Protein AF-A0A0D3LS91-F1 (afdb_monomer)

Radius of gyration: 16.46 Å; Cα contacts (8 Å, |Δi|>4): 56; chains: 1; bounding box: 30×23×46 Å

Mean predicted aligned error: 4.52 Å

InterPro domains:
  IPR002124 Cytochrome c oxidase, subunit Vb [PF01215] (3-66)
  IPR002124 Cytochrome c oxidase, subunit Vb [PS51359] (1-67)
  IPR002124 Cytochrome c oxidase, subunit Vb [PTHR10122] (1-67)
  IPR036972 Cytochrome c oxidase, subunit Vb superfamily [G3DSA:2.60.11.10] (1-67)

Secondary structure (DSSP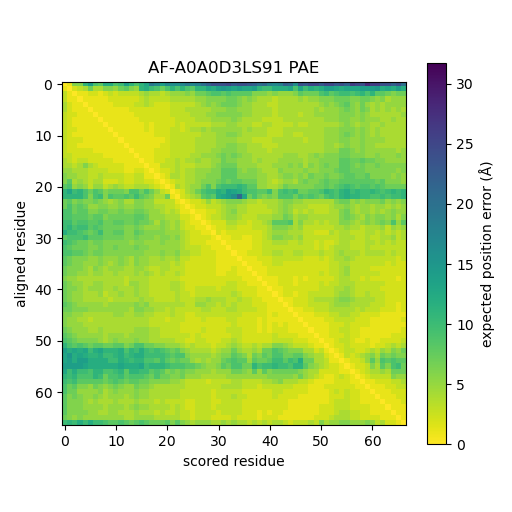, 8-state):
----HHHHHHHHHHHTT--SS--SPP-S--B-SSSBPP---SSS-EEEEEEESSGGGEEEEEEEEE-

Solvent-accessible surface area (backbone atoms only — not comparable to full-atom values): 4470 Å² total; per-residue (Å²): 134,94,62,59,70,70,63,30,50,40,53,55,24,50,76,73,74,43,70,69,69,83,78,69,78,91,81,75,70,78,49,46,96,92,53,60,59,81,80,88,62,98,53,82,53,43,83,43,76,44,48,58,45,82,76,91,52,45,50,79,71,47,73,43,81,47,110

Foldseek 3Di:
DPDDDPRVQQVVQVVVVHGSDPPDADDDACADPVGHRDDDDPDPKDWDWDQAHPDPRGHDTDIDIDD

Structure (mmCIF, N/CA/C/O backbone):
data_AF-A0A0D3LS91-F1
#
_entry.id   AF-A0A0D3LS91-F1
#
loop_
_atom_site.group_PDB
_atom_site.id
_atom_site.type_symbol
_atom_site.label_atom_id
_atom_site.label_alt_id
_atom_site.label_comp_id
_atom_site.label_asym_id
_atom_site.label_entity_id
_atom_site.label_seq_id
_atom_site.pdbx_PDB_ins_code
_atom_site.Cartn_x
_atom_site.Cartn_y
_atom_site.Cartn_z
_atom_site.occupancy
_atom_site.B_iso_or_equiv
_atom_site.auth_seq_id
_atom_site.auth_comp_id
_atom_site.auth_asym_id
_atom_site.auth_atom_id
_atom_site.pdbx_PDB_model_num
ATOM 1 N N . PRO A 1 1 ? -10.230 1.995 29.617 1.00 70.56 1 PRO A N 1
ATOM 2 C CA . PRO A 1 1 ? -9.508 3.233 29.222 1.00 70.56 1 PRO A CA 1
ATOM 3 C C . PRO A 1 1 ? -10.498 4.397 29.055 1.00 70.56 1 PRO A C 1
ATOM 5 O O . PRO A 1 1 ? -11.633 4.140 28.672 1.00 70.56 1 PRO A O 1
ATOM 8 N N . ILE A 1 2 ? -10.101 5.643 29.345 1.00 91.38 2 ILE A N 1
ATOM 9 C CA . ILE A 1 2 ? -10.890 6.859 29.028 1.00 91.38 2 ILE A CA 1
ATOM 10 C C . ILE A 1 2 ? -10.374 7.436 27.692 1.00 91.38 2 ILE A C 1
ATOM 12 O O . ILE A 1 2 ? -10.149 8.635 27.556 1.00 91.38 2 ILE A O 1
ATOM 16 N N . ALA A 1 3 ? -10.086 6.553 26.730 1.00 95.44 3 ALA A N 1
ATOM 17 C CA . ALA A 1 3 ? -9.592 6.939 25.412 1.00 95.44 3 ALA A CA 1
ATOM 18 C C . ALA A 1 3 ? -10.725 7.592 24.607 1.00 95.44 3 ALA A C 1
ATOM 20 O O . ALA A 1 3 ? -11.893 7.212 24.739 1.00 95.44 3 ALA A O 1
ATOM 21 N N . THR A 1 4 ? -10.392 8.575 23.770 1.00 96.00 4 THR A N 1
ATOM 22 C CA . THR A 1 4 ? -11.351 9.277 22.896 1.00 96.00 4 THR A CA 1
ATOM 23 C C . THR A 1 4 ? -10.734 9.542 21.522 1.00 96.00 4 THR A C 1
ATOM 25 O O . THR A 1 4 ? -9.529 9.389 21.341 1.00 96.00 4 THR A O 1
ATOM 28 N N . GLY A 1 5 ? -11.552 9.930 20.538 1.00 95.69 5 GLY A N 1
ATOM 29 C CA . GLY A 1 5 ? -11.072 10.196 19.177 1.00 95.69 5 GLY A CA 1
ATOM 30 C C . GLY A 1 5 ? -10.443 8.960 18.525 1.00 95.69 5 GLY A C 1
ATOM 31 O O . GLY A 1 5 ? -10.898 7.843 18.766 1.00 95.69 5 GLY A O 1
ATOM 32 N N . HIS A 1 6 ? -9.385 9.162 17.731 1.00 94.62 6 HIS A N 1
ATOM 33 C CA . HIS A 1 6 ? -8.713 8.079 17.002 1.00 94.62 6 HIS A CA 1
ATOM 34 C C . HIS A 1 6 ? -8.139 6.992 17.917 1.00 94.62 6 HIS A C 1
ATOM 36 O O . HIS A 1 6 ? -8.198 5.825 17.554 1.00 94.62 6 HIS A O 1
ATOM 42 N N . GLU A 1 7 ? -7.659 7.352 19.113 1.00 94.31 7 GLU A N 1
ATOM 43 C CA . GLU A 1 7 ? -7.155 6.373 20.088 1.00 94.31 7 GLU A CA 1
ATOM 44 C C . GLU A 1 7 ? -8.262 5.392 20.500 1.00 94.31 7 GLU A C 1
ATOM 46 O O . GLU A 1 7 ? -8.037 4.190 20.592 1.00 94.31 7 GLU A O 1
ATOM 51 N N . ARG A 1 8 ? -9.492 5.886 20.706 1.00 95.38 8 ARG A N 1
ATOM 52 C CA . ARG A 1 8 ? -10.629 5.011 21.012 1.00 95.38 8 ARG A CA 1
ATOM 53 C C . ARG A 1 8 ? -11.007 4.141 19.818 1.00 95.38 8 ARG A C 1
ATOM 55 O O . ARG A 1 8 ? -11.243 2.956 20.008 1.00 95.38 8 ARG A O 1
ATOM 62 N N . GLU A 1 9 ? -11.065 4.725 18.621 1.00 95.06 9 GLU A N 1
ATOM 63 C CA . GLU A 1 9 ? -11.421 3.996 17.395 1.00 95.06 9 GLU A CA 1
ATOM 64 C C . GLU A 1 9 ? -10.442 2.854 17.092 1.00 95.06 9 GLU A C 1
ATOM 66 O O . GLU A 1 9 ? -10.856 1.793 16.632 1.00 95.06 9 GLU A O 1
ATOM 71 N N . GLU A 1 10 ? -9.152 3.062 17.352 1.00 94.12 10 GLU A N 1
ATOM 72 C CA . GLU A 1 10 ? -8.119 2.042 17.181 1.00 94.12 10 GLU A CA 1
ATOM 73 C C . GLU A 1 10 ? -8.290 0.902 18.195 1.00 94.12 10 GLU A C 1
ATOM 75 O O . GLU A 1 10 ? -8.374 -0.256 17.792 1.00 94.12 10 GLU A O 1
ATOM 80 N N . ILE A 1 11 ? -8.475 1.226 19.482 1.00 94.12 11 ILE A N 1
ATOM 81 C CA . ILE A 1 11 ? -8.720 0.231 20.541 1.00 94.12 11 ILE A CA 1
ATOM 82 C C . ILE A 1 11 ? -10.000 -0.578 20.271 1.00 94.12 11 ILE A C 1
ATOM 84 O O . ILE A 1 11 ? -10.015 -1.792 20.467 1.00 94.12 11 ILE A O 1
ATOM 88 N N . GLU A 1 12 ? -11.088 0.070 19.846 1.00 95.19 12 GLU A N 1
ATOM 89 C CA . GLU A 1 12 ? -12.354 -0.607 19.527 1.00 95.19 12 GLU A CA 1
ATOM 90 C C . GLU A 1 12 ? -12.182 -1.594 18.360 1.00 95.19 12 GLU A C 1
ATOM 92 O O . GLU A 1 12 ? -12.627 -2.736 18.465 1.00 95.19 12 GLU A O 1
ATOM 97 N N . ALA A 1 13 ? -11.469 -1.206 17.296 1.00 94.94 13 ALA A N 1
ATOM 98 C CA . ALA A 1 13 ? -11.188 -2.101 16.173 1.00 94.94 13 ALA A CA 1
ATOM 99 C C . ALA A 1 13 ? -10.296 -3.285 16.580 1.00 94.94 13 ALA A C 1
ATOM 101 O O . ALA A 1 13 ? -10.580 -4.422 16.200 1.00 94.94 13 ALA A O 1
ATOM 102 N N . GLU A 1 14 ? -9.262 -3.050 17.394 1.00 93.88 14 GLU A N 1
ATOM 103 C CA . GLU A 1 14 ? -8.386 -4.114 17.897 1.00 93.88 14 GLU A CA 1
ATOM 104 C C . GLU A 1 14 ? -9.153 -5.147 18.734 1.00 93.88 14 GLU A C 1
ATOM 106 O O . GLU A 1 14 ? -8.913 -6.349 18.600 1.00 93.88 14 GLU A O 1
ATOM 111 N N . LEU A 1 15 ? -10.112 -4.704 19.555 1.00 94.94 15 LEU A N 1
ATOM 112 C CA . LEU A 1 15 ? -10.989 -5.597 20.322 1.00 94.94 15 LEU A CA 1
ATOM 113 C C . LEU A 1 15 ? -11.879 -6.465 19.419 1.00 94.94 15 LEU A C 1
ATOM 115 O O . LEU A 1 15 ? -12.194 -7.599 19.781 1.00 94.94 15 LEU A O 1
ATOM 119 N N . GLU A 1 16 ? -12.255 -5.959 18.245 1.00 95.69 16 GLU A N 1
ATOM 120 C CA . GLU A 1 16 ? -12.977 -6.703 17.204 1.00 95.69 16 GLU A CA 1
ATOM 121 C C . GLU A 1 16 ? -12.048 -7.534 16.296 1.00 95.69 16 GLU A C 1
ATOM 123 O O . GLU A 1 16 ? -12.521 -8.230 15.395 1.00 95.69 16 GLU A O 1
ATOM 128 N N . GLY A 1 17 ? -10.729 -7.491 16.521 1.00 94.06 17 GLY A N 1
ATOM 129 C CA . GLY A 1 17 ? -9.732 -8.178 15.698 1.00 94.06 17 GLY A CA 1
ATOM 130 C C . GLY A 1 17 ? -9.531 -7.550 14.315 1.00 94.06 17 GLY A C 1
ATOM 131 O O . GLY A 1 17 ? -9.067 -8.224 13.396 1.00 94.06 17 GLY A O 1
ATOM 132 N N . GLN A 1 18 ? -9.893 -6.279 14.150 1.00 91.81 18 GLN A N 1
ATOM 133 C CA . GLN A 1 18 ? -9.761 -5.516 12.911 1.00 91.81 18 GLN A CA 1
ATOM 134 C C . GLN A 1 18 ? -8.707 -4.413 13.064 1.00 91.81 18 GLN A C 1
ATOM 136 O O . GLN A 1 18 ? -8.419 -3.947 14.163 1.00 91.81 18 GLN A O 1
ATOM 141 N N . LYS A 1 19 ? -8.140 -3.950 11.947 1.00 89.81 19 LYS A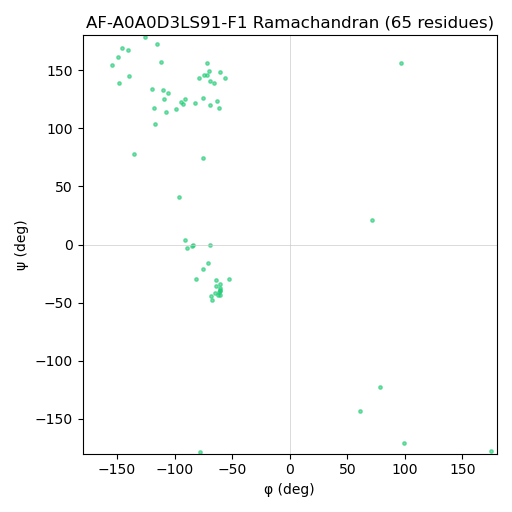 N 1
ATOM 142 C CA . LYS A 1 19 ? -7.268 -2.767 11.930 1.00 89.81 19 LYS A CA 1
ATOM 143 C C . LYS A 1 19 ? -8.070 -1.555 11.477 1.00 89.81 19 LYS A C 1
ATOM 145 O O . LYS A 1 19 ? -8.523 -1.510 10.336 1.00 89.81 19 LYS A O 1
ATOM 150 N N . ARG A 1 20 ? -8.228 -0.555 12.352 1.00 88.94 20 ARG A N 1
ATOM 151 C CA . ARG A 1 20 ? -8.961 0.685 12.035 1.00 88.94 20 ARG A CA 1
ATOM 152 C C . ARG A 1 20 ? -8.340 1.450 10.866 1.00 88.94 20 ARG A C 1
ATOM 154 O O . ARG A 1 20 ? -9.066 2.016 10.042 1.00 88.94 20 ARG A O 1
ATOM 161 N N . PHE A 1 21 ? -7.011 1.480 10.829 1.00 83.25 21 PHE A N 1
ATOM 162 C CA . PHE A 1 21 ? -6.210 2.085 9.776 1.00 83.25 21 PHE A CA 1
ATOM 163 C C . PHE A 1 21 ? -5.387 0.982 9.112 1.00 83.25 21 PHE A C 1
ATOM 165 O O . PHE A 1 21 ? -4.398 0.511 9.667 1.00 83.25 21 PHE A O 1
ATOM 172 N N . ASP A 1 22 ? -5.814 0.556 7.926 1.00 75.75 22 ASP A N 1
ATOM 173 C CA . ASP A 1 22 ? -5.087 -0.420 7.112 1.00 75.75 22 ASP A CA 1
ATOM 174 C C . ASP A 1 22 ? -3.875 0.253 6.443 1.00 75.75 22 ASP A C 1
ATOM 176 O O . ASP A 1 22 ? -3.906 0.654 5.278 1.00 75.75 22 ASP A O 1
ATOM 180 N N . MET A 1 23 ? -2.843 0.509 7.252 1.00 74.38 23 MET A N 1
ATOM 181 C CA . MET A 1 23 ? -1.615 1.199 6.842 1.00 74.38 23 MET A CA 1
ATOM 182 C C . MET A 1 23 ? -0.540 0.252 6.309 1.00 74.38 23 MET A C 1
ATOM 184 O O . MET A 1 23 ? 0.524 0.717 5.896 1.00 74.38 23 MET A O 1
ATOM 188 N N . ASP A 1 24 ? -0.788 -1.055 6.335 1.00 85.69 24 ASP A N 1
ATOM 189 C CA . ASP A 1 24 ? 0.197 -2.023 5.882 1.00 85.69 24 ASP A CA 1
ATOM 190 C C . ASP A 1 24 ? 0.363 -1.954 4.359 1.00 85.69 24 ASP A C 1
ATOM 192 O O . ASP A 1 24 ? -0.553 -1.615 3.598 1.00 85.69 24 ASP A O 1
ATOM 196 N N . ALA A 1 25 ? 1.573 -2.271 3.902 1.00 85.94 25 ALA A N 1
ATOM 197 C CA . ALA A 1 25 ? 1.813 -2.454 2.482 1.00 85.94 25 ALA A CA 1
ATOM 198 C C . ALA A 1 25 ? 1.031 -3.687 1.990 1.00 85.94 25 ALA A C 1
ATOM 200 O O . ALA A 1 25 ? 1.010 -4.709 2.682 1.00 85.94 25 ALA A O 1
ATOM 201 N N . PRO A 1 26 ? 0.401 -3.627 0.804 1.00 86.56 26 PRO A N 1
ATOM 202 C CA . PRO A 1 26 ? -0.219 -4.805 0.223 1.00 86.56 26 PRO A CA 1
ATOM 203 C C . PRO A 1 26 ? 0.862 -5.854 -0.059 1.00 86.56 26 PRO A C 1
ATOM 205 O O . PRO A 1 26 ? 1.819 -5.589 -0.784 1.00 86.56 26 PRO A O 1
ATOM 208 N N . CYS A 1 27 ? 0.689 -7.045 0.511 1.00 84.19 27 CYS A N 1
ATOM 209 C CA . CYS A 1 27 ? 1.577 -8.185 0.312 1.00 84.19 27 CYS A CA 1
ATOM 210 C C . CYS A 1 27 ? 0.860 -9.257 -0.510 1.00 84.19 27 CYS A C 1
ATOM 212 O O . CYS A 1 27 ? -0.283 -9.617 -0.224 1.00 84.19 27 CYS A O 1
ATOM 214 N N . GLY A 1 28 ? 1.535 -9.790 -1.521 1.00 85.00 28 GLY A N 1
ATOM 215 C CA . GLY A 1 28 ? 0.985 -10.803 -2.410 1.00 85.00 28 GLY A CA 1
ATOM 216 C C . GLY A 1 28 ? 1.950 -11.129 -3.547 1.00 85.00 28 GLY A C 1
ATOM 217 O O . GLY A 1 28 ? 3.051 -10.581 -3.585 1.00 85.00 28 GLY A O 1
ATOM 218 N N . PRO A 1 29 ? 1.559 -12.014 -4.477 1.00 88.88 29 PRO A N 1
ATOM 219 C CA . PRO A 1 29 ? 2.349 -12.250 -5.678 1.00 88.88 29 PRO A CA 1
ATOM 220 C C . PRO A 1 29 ? 2.485 -10.950 -6.484 1.00 88.88 29 PRO A C 1
ATOM 222 O O . PRO A 1 29 ? 1.553 -10.146 -6.517 1.00 88.88 29 PRO A O 1
ATOM 225 N N . PHE A 1 30 ? 3.607 -10.782 -7.189 1.00 89.81 30 PHE A N 1
ATOM 226 C CA . PHE A 1 30 ? 3.877 -9.605 -8.033 1.00 89.81 30 PHE A CA 1
ATOM 227 C C . PHE A 1 30 ? 2.752 -9.315 -9.048 1.00 89.81 30 PHE A C 1
ATOM 229 O O . PHE A 1 30 ? 2.462 -8.167 -9.378 1.00 89.81 30 PHE A O 1
ATOM 236 N N . GLY A 1 31 ? 2.066 -10.373 -9.483 1.00 91.06 31 GLY A N 1
ATOM 237 C CA . GLY A 1 31 ? 0.922 -10.315 -10.378 1.00 91.06 31 GLY A CA 1
ATOM 238 C C . GLY A 1 31 ? 1.303 -10.547 -11.837 1.00 91.06 31 GLY A C 1
ATOM 239 O O . GLY A 1 31 ? 2.439 -10.352 -12.261 1.00 91.06 31 GLY A O 1
ATOM 240 N N . THR A 1 32 ? 0.326 -10.992 -12.616 1.00 92.25 32 THR A N 1
ATOM 241 C CA . THR A 1 32 ? 0.418 -11.139 -14.071 1.00 92.25 32 THR A CA 1
ATOM 242 C C . THR A 1 32 ? -0.725 -10.387 -14.739 1.00 92.25 32 THR A C 1
ATOM 244 O O . THR A 1 32 ? -1.589 -9.809 -14.079 1.00 92.25 32 THR A O 1
ATOM 247 N N . LYS A 1 33 ? -0.768 -10.407 -16.071 1.00 93.94 33 LYS A N 1
ATOM 248 C CA . LYS A 1 33 ? -1.880 -9.813 -16.813 1.00 93.94 33 LYS A CA 1
ATOM 249 C C . LYS A 1 33 ? -3.209 -10.525 -16.530 1.00 93.94 33 LYS A C 1
ATOM 251 O O . LYS A 1 33 ? -4.250 -9.879 -16.486 1.00 93.94 33 LYS A O 1
ATOM 256 N N . GLU A 1 34 ? -3.172 -11.841 -16.342 1.00 96.94 34 GLU A N 1
ATOM 257 C CA . GLU A 1 34 ? -4.339 -12.675 -16.046 1.00 96.94 34 GLU A CA 1
ATOM 258 C C . GLU A 1 34 ? -4.718 -12.640 -14.557 1.00 96.94 34 GLU A C 1
ATOM 260 O O . GLU A 1 34 ? -5.893 -12.786 -14.225 1.00 96.94 34 GLU A O 1
ATOM 265 N N . ALA A 1 35 ? -3.739 -12.435 -13.668 1.00 94.88 35 ALA A N 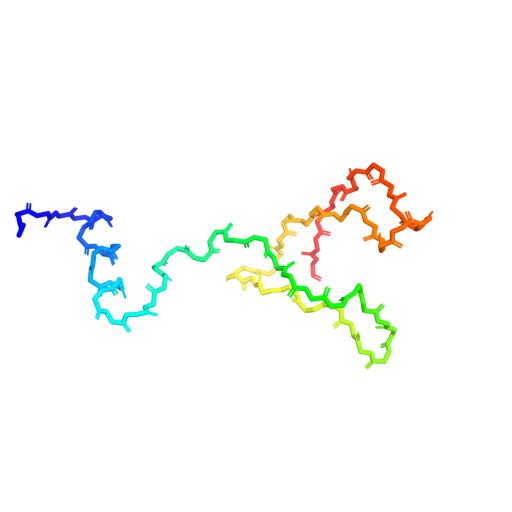1
ATOM 266 C CA . ALA A 1 35 ? -3.915 -12.383 -12.218 1.00 94.88 35 ALA A CA 1
ATOM 267 C C . ALA A 1 35 ? -3.128 -11.199 -11.617 1.00 94.88 35 ALA A C 1
ATOM 269 O O . ALA A 1 35 ? -2.033 -11.399 -11.085 1.00 94.88 35 ALA A O 1
ATOM 270 N N . PRO A 1 36 ? -3.634 -9.957 -11.732 1.00 94.62 36 PRO A N 1
ATOM 271 C CA . PRO A 1 36 ? -2.897 -8.762 -11.326 1.00 94.62 36 PRO A 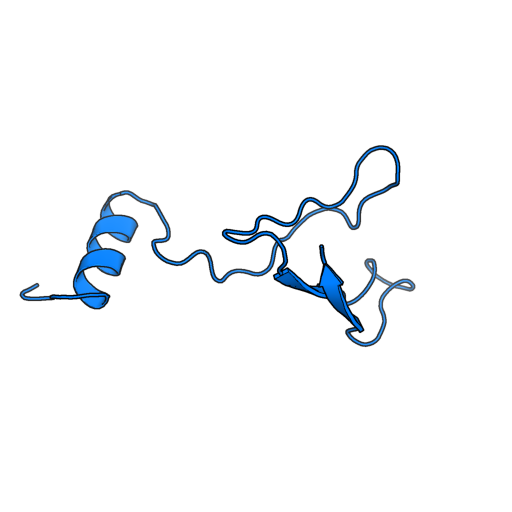CA 1
ATOM 272 C C . PRO A 1 36 ? -2.777 -8.631 -9.804 1.00 94.62 36 PRO A C 1
ATOM 274 O O . PRO A 1 36 ? -3.626 -9.117 -9.054 1.00 94.62 36 PRO A O 1
ATOM 277 N N . ALA A 1 37 ? -1.760 -7.896 -9.348 1.00 93.38 37 ALA A N 1
ATOM 278 C CA . ALA A 1 37 ? -1.691 -7.434 -7.967 1.00 93.38 37 ALA A CA 1
ATOM 279 C C . ALA A 1 37 ? -2.779 -6.375 -7.721 1.00 93.38 37 ALA A C 1
ATOM 281 O O . ALA A 1 37 ? -2.822 -5.335 -8.382 1.00 93.38 37 ALA A O 1
ATOM 282 N N . VAL A 1 38 ? -3.685 -6.648 -6.781 1.00 91.44 38 VAL A N 1
ATOM 283 C CA . VAL A 1 38 ? -4.829 -5.775 -6.486 1.00 91.44 38 VAL A CA 1
ATOM 284 C C . VAL A 1 38 ? -4.467 -4.798 -5.373 1.00 91.44 38 VAL A C 1
ATOM 286 O O . VAL A 1 38 ? -4.174 -5.205 -4.251 1.00 91.44 38 VAL A O 1
ATOM 289 N N . ILE A 1 39 ? -4.547 -3.501 -5.670 1.00 92.19 39 ILE A N 1
ATOM 290 C CA . ILE A 1 39 ? -4.281 -2.424 -4.714 1.00 92.19 39 ILE A CA 1
ATOM 291 C C . ILE A 1 39 ? -5.602 -1.766 -4.323 1.00 92.19 39 ILE A C 1
ATOM 293 O O . ILE A 1 39 ? -6.255 -1.126 -5.144 1.00 92.19 39 ILE A O 1
ATOM 297 N N . GLN A 1 40 ? -5.994 -1.903 -3.056 1.00 90.69 40 GLN A N 1
ATOM 298 C CA . GLN A 1 40 ? -7.211 -1.270 -2.548 1.00 90.69 40 GLN A CA 1
ATOM 299 C C . GLN A 1 40 ? -7.012 0.237 -2.364 1.00 90.69 40 GLN A C 1
ATOM 301 O O . GLN A 1 40 ? -5.929 0.692 -1.992 1.00 90.69 40 GLN A O 1
ATOM 306 N N . SER A 1 41 ? -8.055 1.028 -2.597 1.00 91.00 41 SER A N 1
ATOM 307 C CA . SER A 1 41 ? -8.023 2.478 -2.408 1.00 91.00 41 SER A CA 1
ATOM 308 C C . SER A 1 41 ? -9.395 2.990 -1.986 1.00 91.00 41 SER A C 1
ATOM 310 O O . SER A 1 41 ? -10.413 2.573 -2.529 1.00 91.00 41 SER A O 1
ATOM 312 N N . TYR A 1 42 ? -9.418 3.930 -1.041 1.00 91.44 42 TYR A N 1
ATOM 313 C CA . TYR A 1 42 ? -10.640 4.650 -0.665 1.00 91.44 42 TYR A CA 1
ATOM 314 C C . TYR A 1 42 ? -11.039 5.713 -1.699 1.00 91.44 42 TYR A C 1
ATOM 316 O O . TYR A 1 42 ? -12.194 6.129 -1.745 1.00 91.44 42 TYR A O 1
ATOM 324 N N . TYR A 1 43 ? -10.088 6.161 -2.522 1.00 93.56 43 TYR A N 1
ATOM 325 C CA . TYR A 1 43 ? -10.286 7.167 -3.566 1.00 93.56 43 TYR A CA 1
ATOM 326 C C . TYR A 1 43 ? -10.054 6.568 -4.954 1.00 93.56 43 TYR A C 1
ATOM 328 O O . TYR A 1 43 ? -9.536 5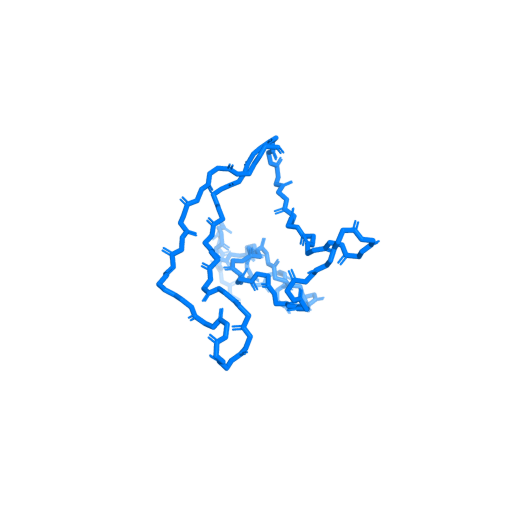.463 -5.091 1.00 93.56 43 TYR A O 1
ATOM 336 N N . ASN A 1 44 ? -10.360 7.339 -5.996 1.00 96.06 44 ASN A N 1
ATOM 337 C CA . ASN A 1 44 ? -10.157 6.952 -7.394 1.00 96.06 44 ASN A CA 1
ATOM 338 C C . ASN A 1 44 ? -8.683 6.860 -7.828 1.00 96.06 44 ASN A C 1
ATOM 340 O O . ASN A 1 44 ? -8.430 6.606 -8.993 1.00 96.06 44 ASN A O 1
ATOM 344 N N . LYS A 1 45 ? -7.724 7.139 -6.937 1.00 94.94 45 LYS A N 1
ATOM 345 C CA . LYS A 1 45 ? -6.294 6.935 -7.180 1.00 94.94 45 LYS A CA 1
ATOM 346 C C . LYS A 1 45 ? -5.521 6.736 -5.877 1.00 94.94 45 LYS A C 1
ATOM 348 O O . LYS A 1 45 ? -5.932 7.262 -4.839 1.0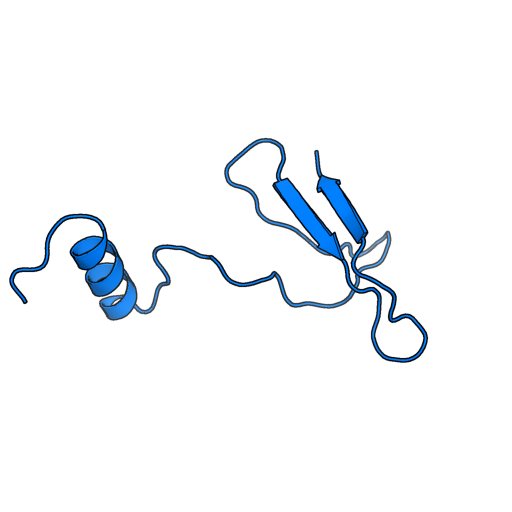0 94.94 45 LYS A O 1
ATOM 353 N N . ARG A 1 46 ? -4.381 6.040 -5.933 1.00 93.56 46 ARG A N 1
ATOM 354 C CA . ARG A 1 46 ? -3.472 5.803 -4.791 1.00 93.56 46 ARG A CA 1
ATOM 355 C C . ARG A 1 46 ? -2.011 5.917 -5.228 1.00 93.56 46 ARG A C 1
ATOM 357 O O . ARG A 1 46 ? -1.663 5.537 -6.341 1.00 93.56 46 ARG A O 1
ATOM 364 N N . ILE A 1 47 ? -1.150 6.437 -4.352 1.00 94.81 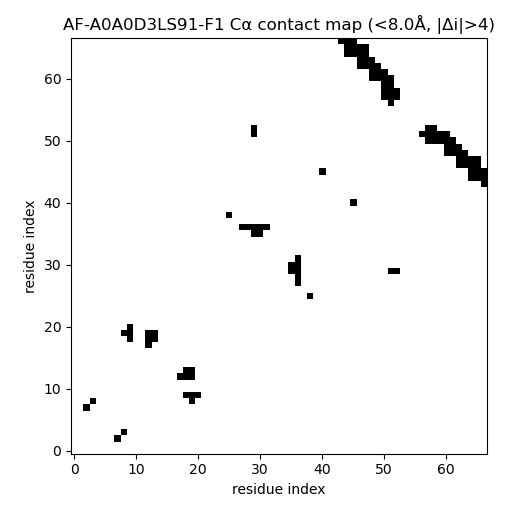47 ILE A N 1
ATOM 365 C CA . ILE A 1 47 ? 0.305 6.374 -4.554 1.00 94.81 47 ILE A CA 1
ATOM 366 C C . ILE A 1 47 ? 0.762 4.944 -4.259 1.00 94.81 47 ILE A C 1
ATOM 368 O O . ILE A 1 47 ? 0.484 4.424 -3.176 1.00 94.81 47 ILE A O 1
ATOM 372 N N . VAL A 1 48 ? 1.462 4.329 -5.207 1.00 94.44 48 VAL A N 1
ATOM 373 C CA . VAL A 1 48 ? 1.980 2.962 -5.103 1.00 94.44 48 VAL A CA 1
ATOM 374 C C . VAL A 1 48 ? 3.498 2.992 -5.219 1.00 94.44 48 VAL A C 1
ATOM 376 O O . VAL A 1 48 ? 4.041 3.667 -6.092 1.00 94.44 48 VAL A O 1
ATOM 379 N N . GLY A 1 49 ? 4.166 2.273 -4.316 1.00 94.38 49 GLY A N 1
ATOM 380 C CA . GLY A 1 49 ? 5.595 1.985 -4.379 1.00 94.38 49 GLY A CA 1
ATOM 381 C C . GLY A 1 49 ? 5.795 0.511 -4.701 1.00 94.38 49 GLY A C 1
ATOM 382 O O . GLY A 1 49 ? 5.252 -0.338 -3.997 1.00 94.38 49 GLY A O 1
ATOM 383 N N . CYS A 1 50 ? 6.546 0.209 -5.758 1.00 94.00 50 CYS A N 1
ATOM 384 C CA . CYS A 1 50 ? 6.848 -1.159 -6.172 1.00 94.00 50 CYS A CA 1
ATOM 385 C C . CYS A 1 50 ? 8.364 -1.412 -6.094 1.00 94.00 50 CYS A C 1
ATOM 387 O O . CYS A 1 50 ? 9.103 -0.722 -6.803 1.00 94.00 50 CYS A O 1
ATOM 389 N N . PRO A 1 51 ? 8.834 -2.354 -5.252 1.00 93.50 51 PRO A N 1
ATOM 390 C CA . PRO A 1 51 ? 10.246 -2.741 -5.169 1.00 93.50 51 PRO A CA 1
ATOM 391 C C . PRO A 1 51 ? 10.664 -3.808 -6.202 1.00 93.50 51 PRO A C 1
ATOM 393 O O . PRO A 1 51 ? 11.821 -4.204 -6.217 1.00 93.50 51 PRO A O 1
ATOM 396 N N . GLY A 1 52 ? 9.749 -4.295 -7.044 1.00 91.31 52 GLY A N 1
ATOM 397 C CA . GLY A 1 52 ? 10.032 -5.370 -8.003 1.00 91.31 52 GLY A CA 1
ATOM 398 C C . GLY A 1 52 ? 9.568 -6.752 -7.546 1.00 91.31 52 GLY A C 1
ATOM 399 O O . GLY A 1 52 ? 8.793 -6.874 -6.593 1.00 91.31 52 GLY A O 1
ATOM 400 N N . GLY A 1 53 ? 9.977 -7.775 -8.299 1.00 87.00 53 GLY A N 1
ATOM 401 C CA . GLY A 1 53 ? 9.751 -9.186 -7.964 1.00 87.00 53 GLY A CA 1
ATOM 402 C C . GLY A 1 53 ? 10.732 -9.674 -6.895 1.00 87.00 53 GLY A C 1
ATOM 403 O O . GLY A 1 53 ? 11.541 -8.898 -6.414 1.00 87.00 53 GLY A O 1
ATOM 404 N N . GLU A 1 54 ? 10.673 -10.949 -6.511 1.00 84.38 54 GLU A N 1
ATOM 405 C CA . GLU A 1 54 ? 11.658 -11.530 -5.583 1.00 84.38 54 GLU A CA 1
ATOM 406 C C . GLU A 1 54 ? 12.977 -11.864 -6.308 1.00 84.38 54 GLU A C 1
ATOM 408 O O . GLU A 1 54 ? 12.967 -12.360 -7.436 1.00 84.38 54 GLU A O 1
ATOM 413 N N . GLY A 1 55 ? 14.121 -11.680 -5.641 1.00 85.50 55 GLY A N 1
ATOM 414 C CA . GLY A 1 55 ? 15.420 -12.133 -6.148 1.00 85.50 55 GLY A CA 1
ATOM 415 C C . GLY A 1 55 ? 16.018 -11.221 -7.223 1.00 85.50 55 GLY A C 1
ATOM 416 O O . GLY A 1 55 ? 16.280 -10.052 -6.968 1.00 85.50 55 GLY A O 1
ATOM 417 N N . GLU A 1 56 ? 16.306 -11.758 -8.413 1.00 83.88 56 GLU A N 1
ATOM 418 C CA . GLU A 1 56 ? 16.965 -10.993 -9.492 1.00 83.88 56 GLU A CA 1
ATOM 419 C C . GLU A 1 56 ? 16.056 -9.928 -10.131 1.00 83.88 56 GLU A C 1
ATOM 421 O O . GLU A 1 56 ? 16.557 -9.026 -10.800 1.00 83.88 56 GLU A O 1
ATOM 426 N N . ASP A 1 57 ? 14.742 -10.014 -9.899 1.00 85.38 57 ASP A N 1
ATOM 427 C CA . ASP A 1 57 ? 13.743 -9.051 -10.377 1.00 85.38 57 ASP A CA 1
ATOM 428 C C . ASP A 1 57 ? 13.479 -7.904 -9.373 1.00 85.38 57 ASP A C 1
ATOM 430 O O . ASP A 1 57 ? 12.605 -7.061 -9.612 1.00 85.38 57 ASP A O 1
ATOM 434 N N . GLU A 1 58 ? 14.214 -7.860 -8.252 1.00 92.62 58 GLU A N 1
ATOM 435 C CA . GLU A 1 58 ? 14.204 -6.732 -7.312 1.00 92.62 58 GLU A CA 1
ATOM 436 C C . GLU A 1 58 ? 14.858 -5.496 -7.944 1.00 92.62 58 GLU A C 1
ATOM 438 O O . GLU A 1 58 ? 15.879 -5.568 -8.633 1.00 92.62 58 GLU A O 1
ATOM 443 N N . HIS A 1 59 ? 14.283 -4.325 -7.689 1.00 93.12 59 HIS A N 1
ATOM 444 C CA . HIS A 1 59 ? 14.792 -3.051 -8.179 1.00 93.12 59 HIS A CA 1
ATOM 445 C C . HIS A 1 59 ? 14.544 -1.917 -7.175 1.00 93.12 59 HIS A C 1
ATOM 447 O O . HIS A 1 59 ? 13.782 -2.048 -6.217 1.00 93.12 59 HIS A O 1
ATOM 453 N N . ASP A 1 60 ? 15.166 -0.757 -7.405 1.00 95.62 60 ASP A N 1
ATOM 454 C CA . ASP A 1 60 ? 14.886 0.438 -6.604 1.00 95.62 60 ASP A CA 1
ATOM 455 C C . ASP A 1 60 ? 13.394 0.783 -6.648 1.00 95.62 60 ASP A C 1
ATOM 457 O O . ASP A 1 60 ? 12.733 0.632 -7.680 1.00 95.62 60 ASP A O 1
ATOM 461 N N . VAL A 1 61 ? 12.854 1.265 -5.526 1.00 95.00 61 VAL A N 1
ATOM 462 C CA . VAL A 1 61 ? 11.411 1.495 -5.406 1.00 95.00 61 VAL A CA 1
ATOM 463 C C . VAL A 1 61 ? 10.945 2.519 -6.435 1.00 95.00 61 VAL A C 1
ATOM 465 O O . VAL A 1 61 ? 11.318 3.695 -6.390 1.00 95.00 61 VAL A O 1
ATOM 468 N N . VAL A 1 62 ? 10.063 2.075 -7.326 1.00 95.88 62 VAL A N 1
ATOM 469 C CA . VAL A 1 62 ? 9.396 2.950 -8.286 1.00 95.88 62 VAL A CA 1
ATOM 470 C C . VAL A 1 62 ? 8.093 3.438 -7.672 1.00 95.88 62 VAL A C 1
ATOM 472 O O . VAL A 1 62 ? 7.248 2.639 -7.269 1.00 95.88 62 VAL A O 1
ATOM 475 N N . TRP A 1 63 ? 7.928 4.759 -7.627 1.00 96.50 63 TRP A N 1
ATOM 476 C CA . TRP A 1 63 ? 6.733 5.423 -7.115 1.00 96.50 63 TRP A CA 1
ATOM 477 C C . TRP A 1 63 ? 5.892 5.978 -8.256 1.00 96.50 63 TRP A C 1
ATOM 479 O O . TRP A 1 63 ? 6.403 6.694 -9.118 1.00 96.50 63 TRP A O 1
ATOM 489 N N . PHE A 1 64 ? 4.594 5.6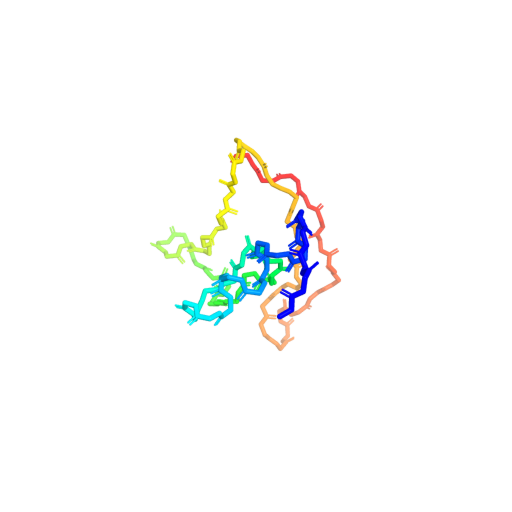92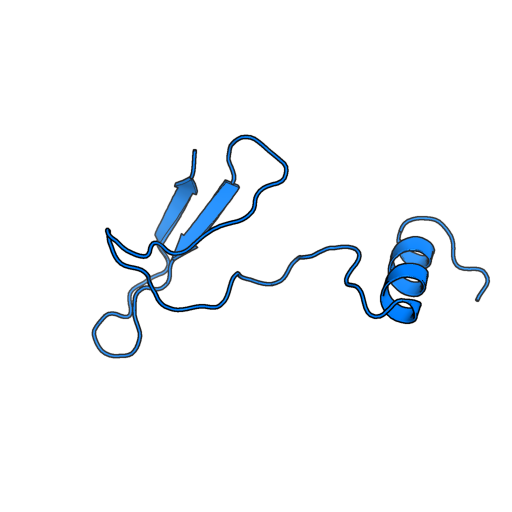 -8.245 1.00 96.44 64 PHE A N 1
ATOM 490 C CA . PHE A 1 64 ? 3.666 6.197 -9.254 1.00 96.44 64 PHE A CA 1
ATOM 491 C C . PHE A 1 64 ? 2.256 6.400 -8.693 1.00 96.44 64 PHE A C 1
ATOM 493 O O . PHE A 1 64 ? 1.887 5.864 -7.647 1.00 96.44 64 PHE A O 1
ATOM 500 N N . TRP A 1 65 ? 1.466 7.206 -9.402 1.00 96.94 65 TRP A N 1
ATOM 501 C CA . TRP A 1 65 ? 0.025 7.290 -9.189 1.00 96.94 65 TRP A CA 1
ATOM 502 C C . TRP A 1 65 ? -0.647 6.139 -9.934 1.00 96.94 65 TRP A C 1
ATOM 504 O O . TRP A 1 65 ? -0.485 6.026 -11.147 1.00 96.94 65 TRP A O 1
ATOM 514 N N . LEU A 1 66 ? -1.383 5.300 -9.209 1.00 94.62 66 LEU A N 1
ATOM 515 C CA . LEU A 1 66 ? -2.291 4.316 -9.787 1.00 94.62 66 LEU A CA 1
ATOM 516 C C . LEU A 1 66 ? -3.692 4.930 -9.839 1.00 94.62 66 LEU A C 1
ATOM 518 O O . LEU A 1 66 ? -4.190 5.366 -8.797 1.00 94.62 66 LEU A O 1
ATOM 522 N N . GLU A 1 67 ? -4.276 4.984 -11.034 1.00 94.75 67 GLU A N 1
ATOM 523 C CA . GLU A 1 67 ? -5.620 5.509 -11.337 1.00 94.75 67 GLU A CA 1
ATOM 524 C C . GLU A 1 67 ? -6.597 4.383 -11.695 1.00 94.75 67 GLU A C 1
ATOM 526 O O . GLU A 1 67 ? -6.135 3.359 -12.251 1.00 94.75 67 GLU A O 1
#

pLDDT: mean 91.45, std 5.36, range [70.56, 96.94]

Organism: Posidonia oceanica (NCBI:txid55489)

Sequence (67 aa):
PIATGHEREEIEAELEGQKRFDMDAPCGPFGTKEAPAVIQSYYNKRIVGCPGGEGEDEHDVVWFWLE

Nearest PDB structures (foldseek):
  7vvr-assembly2_S  TM=7.238E-01  e=1.725E-03  Bos taurus
  5z62-assembly1_F  TM=7.207E-01  e=1.514E-03  Homo sapiens
  8ugn-assembly1_8F  TM=7.038E-01  e=1.328E-03  Sus scrofa
  8gcq-assembly1_S  TM=7.268E-01  e=2.391E-03  Bos taurus
  6nkn-assembly1_S  TM=7.064E-01  e=2.552E-03  Bos taurus